Protein AF-A0A962R2D8-F1 (afdb_monomer_lite)

Secondary structure (DSSP, 8-state):
-HHHHHHHHHHHTT-SSPPPPPHHHHHHHHHHHHHHHHHHHHHHHHHHHHH-GGGSPPP------HHHHHHHHHHHHHHHHHHHHHHHTTSS-HHHHHHHHHHHHHHHHHHTT---HHHHHHHHHHHHHHHHHHHHHHHHHHHHHHHHHHTTHHHHHHHHHHHSTTHHHHHHHH-

Sequence (175 aa):
ILSNAYQRAQLDMNIFNPKTVSVGDLFIGALIPGLLLVGAYIIYLLVYARLKPDAAPAAEVEHANLAELLRGLVPPLLLILVVLGSILFGAATPTEAAGIGATGALLLALAKGQMNRQRMREVVVNTMEVTAMVFMILIGAAVFSLVFRGFGGEELIHEFFHSLPGGVAAATLVV

Foldseek 3Di:
DVQVVQQVVCVVVVNPDGDGCAVLNVVVVVPVVVVVVVVVVVVVCVVVCVVCVVVVPDPPDPPDDVVNVCVVVVLVVVLVCQLNVCSNVVVDGNVVSVVSSVVSVVVVCVVVVNDDPVVVVVVVVVVVVVVVVVVVVVVVVVVCVVVCVVVVVVVVVVVVQVPDPPHPVVSVVVD

Structure (mmCIF, N/CA/C/O backbone):
data_AF-A0A962R2D8-F1
#
_entry.id   AF-A0A962R2D8-F1
#
loop_
_atom_site.group_PDB
_atom_site.id
_atom_site.type_symbol
_atom_site.label_atom_id
_atom_site.label_alt_id
_atom_site.label_comp_id
_atom_site.label_asym_id
_atom_site.label_entity_id
_atom_site.label_seq_id
_atom_site.pdbx_PDB_ins_code
_atom_site.Cartn_x
_atom_site.Cartn_y
_atom_site.Cartn_z
_atom_site.occupancy
_atom_site.B_iso_or_equiv
_atom_site.auth_seq_id
_atom_site.auth_comp_id
_atom_site.auth_asym_id
_atom_site.auth_atom_id
_atom_site.pdbx_PDB_model_num
ATOM 1 N N . ILE A 1 1 ? 11.656 -0.495 -13.350 1.00 61.06 1 ILE A N 1
ATOM 2 C CA . ILE A 1 1 ? 11.474 -1.075 -14.706 1.00 61.06 1 ILE A CA 1
ATOM 3 C C . ILE A 1 1 ? 10.743 -0.083 -15.608 1.00 61.06 1 ILE A C 1
ATOM 5 O O . ILE A 1 1 ? 11.360 0.372 -16.556 1.00 61.06 1 ILE A O 1
ATOM 9 N N . LEU A 1 2 ? 9.527 0.356 -15.251 1.00 67.94 2 LEU A N 1
ATOM 10 C CA . LEU A 1 2 ? 8.767 1.392 -15.978 1.00 67.94 2 LEU A CA 1
ATOM 11 C C . LEU A 1 2 ? 9.557 2.684 -16.252 1.00 67.94 2 LEU A C 1
ATOM 13 O O . LEU A 1 2 ? 9.668 3.083 -17.402 1.00 67.94 2 LEU A O 1
ATOM 17 N N . SER A 1 3 ? 10.171 3.288 -15.226 1.00 72.69 3 SER A N 1
ATOM 18 C CA . SER A 1 3 ? 10.960 4.521 -15.410 1.00 72.69 3 SER A CA 1
ATOM 19 C C . SER A 1 3 ? 12.154 4.309 -16.357 1.00 72.69 3 SER A C 1
ATOM 21 O O . SER A 1 3 ? 12.330 5.076 -17.293 1.00 72.69 3 SER A O 1
ATOM 23 N N . ASN A 1 4 ? 12.892 3.199 -16.221 1.00 73.94 4 ASN A N 1
ATOM 24 C CA . ASN A 1 4 ? 14.011 2.871 -17.118 1.00 73.94 4 ASN A CA 1
ATOM 25 C C . ASN A 1 4 ? 13.565 2.608 -18.567 1.00 73.94 4 ASN A C 1
ATOM 27 O O . ASN A 1 4 ? 14.242 3.039 -19.495 1.00 73.94 4 ASN A O 1
ATOM 31 N N . ALA A 1 5 ? 12.448 1.902 -18.772 1.00 76.44 5 ALA A N 1
ATOM 32 C CA . ALA A 1 5 ? 11.902 1.647 -20.106 1.00 76.44 5 ALA A CA 1
ATOM 33 C C . ALA A 1 5 ? 11.440 2.954 -20.768 1.00 76.44 5 ALA A C 1
ATOM 35 O O . ALA A 1 5 ? 11.773 3.218 -21.920 1.00 76.44 5 ALA A O 1
ATOM 36 N N . TYR A 1 6 ? 10.757 3.813 -20.007 1.00 79.06 6 TYR A N 1
ATOM 37 C CA . TYR A 1 6 ? 10.313 5.127 -20.464 1.00 79.06 6 TYR A CA 1
ATOM 38 C C . TYR A 1 6 ? 11.484 6.069 -20.778 1.00 79.06 6 TYR A C 1
ATOM 40 O O . TYR A 1 6 ? 11.441 6.822 -21.749 1.00 79.06 6 TYR A O 1
ATOM 48 N N . GLN A 1 7 ? 12.560 6.018 -19.991 1.00 82.19 7 GLN A N 1
ATOM 49 C CA . GLN A 1 7 ? 13.787 6.760 -20.280 1.00 82.19 7 GLN A CA 1
ATOM 50 C C . GLN A 1 7 ? 14.490 6.242 -21.539 1.00 82.19 7 GLN A C 1
ATOM 52 O O . GLN A 1 7 ? 14.907 7.053 -22.358 1.00 82.19 7 GLN A O 1
ATOM 57 N N . ARG A 1 8 ? 14.591 4.918 -21.733 1.00 78.38 8 ARG A N 1
ATOM 58 C CA . ARG A 1 8 ? 15.182 4.331 -22.949 1.00 78.38 8 ARG A CA 1
ATOM 59 C C . ARG A 1 8 ? 14.406 4.713 -24.205 1.00 78.38 8 ARG A C 1
ATOM 61 O O . ARG A 1 8 ? 15.014 5.218 -25.136 1.00 78.38 8 ARG A O 1
ATOM 68 N N . ALA A 1 9 ? 13.078 4.608 -24.179 1.00 79.94 9 ALA A N 1
ATOM 69 C CA . ALA A 1 9 ? 12.242 5.030 -25.301 1.00 79.94 9 ALA A CA 1
ATOM 70 C C . ALA A 1 9 ? 12.442 6.518 -25.653 1.00 79.94 9 ALA A C 1
ATOM 72 O O . ALA A 1 9 ? 12.487 6.880 -26.823 1.00 79.94 9 ALA A O 1
ATOM 73 N N . GLN A 1 10 ? 12.598 7.392 -24.651 1.00 83.81 10 GLN A N 1
ATOM 74 C CA . GLN A 1 10 ? 12.908 8.809 -24.883 1.00 83.81 10 GLN A CA 1
ATOM 75 C C . GLN A 1 10 ? 14.287 9.013 -25.523 1.00 83.81 10 GLN A C 1
ATOM 77 O O . GLN A 1 10 ? 14.415 9.835 -26.429 1.00 83.81 10 GLN A O 1
ATOM 82 N N . LEU A 1 11 ? 15.298 8.254 -25.097 1.00 84.81 11 LEU A N 1
ATOM 83 C CA . LEU A 1 11 ? 16.634 8.301 -25.695 1.00 84.81 11 LEU A CA 1
ATOM 84 C C . LEU A 1 11 ? 16.619 7.820 -27.153 1.00 84.81 11 LEU A C 1
ATOM 86 O O . LEU A 1 11 ? 17.210 8.478 -28.006 1.00 84.81 11 LEU A O 1
ATOM 90 N N . ASP A 1 12 ? 15.873 6.755 -27.455 1.00 85.12 12 ASP A N 1
ATOM 91 C CA . ASP A 1 12 ? 15.684 6.251 -28.825 1.00 85.12 12 ASP A CA 1
ATOM 92 C C . ASP A 1 12 ? 14.938 7.266 -29.716 1.00 85.12 12 ASP A C 1
ATOM 94 O O . ASP A 1 12 ? 15.146 7.323 -30.927 1.00 85.12 12 ASP A O 1
ATOM 98 N N . MET A 1 13 ? 14.122 8.139 -29.114 1.00 85.06 13 MET A N 1
ATOM 99 C CA . MET A 1 13 ? 13.459 9.273 -29.772 1.00 85.06 13 MET A CA 1
ATOM 100 C C . MET A 1 13 ? 14.336 10.544 -29.867 1.00 85.06 13 MET A C 1
ATOM 102 O O . MET A 1 13 ? 13.812 11.627 -30.125 1.00 85.06 13 MET A O 1
ATOM 106 N N . ASN A 1 14 ? 15.661 10.446 -29.678 1.00 85.62 14 ASN A N 1
ATOM 107 C CA . ASN A 1 14 ? 16.613 11.573 -29.659 1.00 85.62 14 ASN A CA 1
ATOM 108 C C . ASN A 1 14 ? 16.332 12.644 -28.576 1.00 85.62 14 ASN A C 1
ATOM 110 O O . ASN A 1 14 ? 16.780 13.788 -28.687 1.00 85.62 14 ASN A O 1
ATOM 114 N N . ILE A 1 15 ? 15.611 12.302 -27.500 1.00 82.06 15 ILE A N 1
ATOM 115 C CA . ILE A 1 15 ? 15.390 13.197 -26.355 1.00 82.06 15 ILE A CA 1
ATOM 116 C C . ILE A 1 15 ? 16.511 12.969 -25.332 1.00 82.06 15 ILE A C 1
ATOM 118 O O . ILE A 1 15 ? 16.462 12.049 -24.520 1.00 82.06 15 ILE A O 1
ATOM 122 N N . PHE A 1 16 ? 17.516 13.848 -25.337 1.00 78.69 16 PHE A N 1
ATOM 123 C CA . PHE A 1 16 ? 18.698 13.747 -24.464 1.00 78.69 16 PHE A CA 1
ATOM 124 C C . PHE A 1 16 ? 18.459 14.147 -22.997 1.00 78.69 16 PHE A C 1
ATOM 126 O O . PHE A 1 16 ? 19.311 13.886 -22.151 1.00 78.69 16 PHE A O 1
ATOM 133 N N . ASN A 1 17 ? 17.311 14.756 -22.676 1.00 78.25 17 ASN A N 1
ATOM 134 C CA . ASN A 1 17 ? 16.889 15.046 -21.301 1.00 78.25 17 ASN A CA 1
ATOM 135 C C . ASN A 1 17 ? 15.652 14.199 -20.933 1.00 78.25 17 ASN A C 1
ATOM 137 O O . ASN A 1 17 ? 14.524 14.701 -21.003 1.00 78.25 17 ASN A O 1
ATOM 141 N N . PRO A 1 18 ? 15.829 12.901 -20.623 1.00 72.94 18 PRO A N 1
ATOM 142 C CA . PRO A 1 18 ? 14.719 11.978 -20.433 1.00 72.94 18 PRO A CA 1
ATOM 143 C C . PRO A 1 18 ? 13.990 12.245 -19.110 1.00 72.94 18 PRO A C 1
ATOM 145 O O . PRO A 1 18 ? 14.595 12.292 -18.038 1.00 72.94 18 PRO A O 1
ATOM 148 N N . LYS A 1 19 ? 12.661 12.363 -19.170 1.00 73.75 19 LYS A N 1
ATOM 149 C CA . LYS A 1 19 ? 11.815 12.496 -17.978 1.00 73.75 19 LYS A CA 1
ATOM 150 C C . LYS A 1 19 ? 11.690 11.146 -17.277 1.00 73.75 19 LYS A C 1
ATOM 152 O O . LYS A 1 19 ? 11.401 10.139 -17.923 1.00 73.75 19 LYS A O 1
ATOM 157 N N . THR A 1 20 ? 11.882 11.120 -15.964 1.00 75.31 20 THR A N 1
ATOM 158 C CA . THR A 1 20 ? 11.590 9.952 -15.127 1.00 75.31 20 THR A CA 1
ATOM 159 C C . THR A 1 20 ? 10.121 9.935 -14.736 1.00 75.31 20 THR A C 1
ATOM 161 O O . THR A 1 20 ? 9.500 10.981 -14.570 1.00 75.31 20 THR A O 1
ATOM 164 N N . VAL A 1 21 ? 9.573 8.736 -14.551 1.00 77.56 21 VAL A N 1
ATOM 165 C CA . VAL A 1 21 ? 8.317 8.566 -13.811 1.00 77.56 21 VAL A CA 1
ATOM 166 C C . VAL A 1 21 ? 8.692 8.361 -12.349 1.00 77.56 21 VAL A C 1
ATOM 168 O O . VAL A 1 21 ? 9.450 7.434 -12.036 1.00 77.56 21 VAL A O 1
ATOM 171 N N . SER A 1 22 ? 8.216 9.236 -11.463 1.00 80.81 22 SER A N 1
ATOM 172 C CA . SER A 1 22 ? 8.448 9.107 -10.027 1.00 80.81 22 SER A CA 1
ATOM 173 C C . SER A 1 22 ? 7.463 8.118 -9.396 1.00 80.81 22 SER A C 1
ATOM 175 O O . SER A 1 22 ? 6.409 7.796 -9.945 1.00 80.81 22 SER A O 1
ATOM 177 N N . VAL A 1 23 ? 7.791 7.631 -8.198 1.00 75.88 23 VAL A N 1
ATOM 178 C CA . VAL A 1 23 ? 6.857 6.809 -7.415 1.00 75.88 23 VAL A CA 1
ATOM 179 C C . VAL A 1 23 ? 5.610 7.618 -7.034 1.00 75.88 23 VAL A C 1
ATOM 181 O O . VAL A 1 23 ? 4.518 7.061 -7.022 1.00 75.88 23 VAL A O 1
ATOM 184 N N . GLY A 1 24 ? 5.743 8.927 -6.795 1.00 76.62 24 GLY A N 1
ATOM 185 C CA . GLY A 1 24 ? 4.599 9.812 -6.557 1.00 76.62 24 GLY A CA 1
ATOM 186 C C . GLY A 1 24 ? 3.637 9.854 -7.748 1.00 76.62 24 GLY A C 1
ATOM 187 O O . GLY A 1 24 ? 2.432 9.714 -7.557 1.00 76.62 24 GLY A O 1
ATOM 188 N N . ASP A 1 25 ? 4.162 9.922 -8.975 1.00 80.62 25 ASP A N 1
ATOM 189 C CA . ASP A 1 25 ? 3.346 9.900 -10.200 1.00 80.62 25 ASP A CA 1
ATOM 190 C C . ASP A 1 25 ? 2.586 8.576 -10.357 1.00 80.62 25 ASP A C 1
ATOM 192 O O . ASP A 1 25 ? 1.424 8.566 -10.760 1.00 80.62 25 ASP A O 1
ATOM 196 N N . LEU A 1 26 ? 3.214 7.454 -9.983 1.00 83.12 26 LEU A N 1
ATOM 197 C CA . LEU A 1 26 ? 2.562 6.139 -9.952 1.00 83.12 26 LEU A CA 1
ATOM 198 C C . LEU A 1 26 ? 1.411 6.099 -8.932 1.00 83.12 26 LEU A C 1
ATOM 200 O O . LEU A 1 26 ? 0.355 5.542 -9.229 1.00 83.12 26 LEU A O 1
ATOM 204 N N . PHE A 1 27 ? 1.582 6.716 -7.758 1.00 80.44 27 PHE A N 1
ATOM 205 C CA . PHE A 1 27 ? 0.518 6.841 -6.754 1.00 80.44 27 PHE A CA 1
ATOM 206 C C . PHE A 1 27 ? -0.634 7.735 -7.236 1.00 80.44 27 PHE A C 1
ATOM 208 O O . PHE A 1 27 ? -1.796 7.360 -7.079 1.00 80.44 27 PHE A O 1
ATOM 215 N N . ILE A 1 28 ? -0.335 8.882 -7.859 1.00 84.00 28 ILE A N 1
ATOM 216 C CA . ILE A 1 28 ? -1.348 9.776 -8.451 1.00 84.00 28 ILE A CA 1
ATOM 217 C C . ILE A 1 28 ? -2.130 9.038 -9.542 1.00 84.00 28 ILE A C 1
ATOM 219 O O . ILE A 1 28 ? -3.362 9.071 -9.554 1.00 84.00 28 ILE A O 1
ATOM 223 N N . GLY A 1 29 ? -1.427 8.321 -10.424 1.00 86.25 29 GLY A N 1
ATOM 224 C CA . GLY A 1 29 ? -2.036 7.528 -11.492 1.00 86.25 29 GLY A CA 1
ATOM 225 C C . GLY A 1 29 ? -2.958 6.418 -10.978 1.00 86.25 29 GLY A C 1
ATOM 226 O O . GLY A 1 29 ? -3.944 6.087 -11.632 1.00 86.25 29 GLY A O 1
ATOM 227 N N . ALA A 1 30 ? -2.691 5.884 -9.783 1.00 87.62 30 ALA A N 1
ATOM 228 C CA . ALA A 1 30 ? -3.520 4.861 -9.149 1.00 87.62 30 ALA A CA 1
ATOM 229 C C . ALA A 1 30 ? -4.778 5.416 -8.446 1.00 87.62 30 ALA A C 1
ATOM 231 O O . ALA A 1 30 ? -5.681 4.644 -8.118 1.00 87.62 30 ALA A O 1
ATOM 232 N N . LEU A 1 31 ? -4.881 6.733 -8.225 1.00 86.88 31 LEU A N 1
ATOM 233 C CA . LEU A 1 31 ? -5.978 7.330 -7.454 1.00 86.88 31 LEU A CA 1
ATOM 234 C C . LEU A 1 31 ? -7.338 7.169 -8.147 1.00 86.88 31 LEU A C 1
ATOM 236 O O . LEU A 1 31 ? -8.297 6.713 -7.528 1.00 86.88 31 LEU A O 1
ATOM 240 N N . ILE A 1 32 ? -7.418 7.521 -9.435 1.00 90.75 32 ILE A N 1
ATOM 241 C CA . ILE A 1 32 ? -8.653 7.416 -10.227 1.00 90.75 32 ILE A CA 1
ATOM 242 C C . ILE A 1 32 ? -9.164 5.967 -10.288 1.00 90.75 32 ILE A C 1
ATOM 244 O O . ILE A 1 32 ? -10.317 5.748 -9.905 1.00 90.75 32 ILE A O 1
ATOM 248 N N . PRO A 1 33 ? -8.365 4.961 -10.709 1.00 94.12 33 PRO A N 1
ATOM 249 C CA . PRO A 1 33 ? -8.836 3.579 -10.729 1.00 94.12 33 PRO A CA 1
ATOM 250 C C . PRO A 1 33 ? -9.163 3.057 -9.324 1.00 94.12 33 PRO A C 1
ATOM 252 O O . PRO A 1 33 ? -10.124 2.307 -9.177 1.00 94.12 33 PRO A O 1
ATOM 255 N N . GLY A 1 34 ? -8.444 3.492 -8.282 1.00 92.06 34 GLY A N 1
ATOM 256 C CA . GLY A 1 34 ? -8.760 3.146 -6.894 1.00 92.06 34 GLY A CA 1
ATOM 257 C C . GLY A 1 34 ? -10.133 3.658 -6.447 1.00 92.06 34 GLY A C 1
ATOM 258 O O . GLY A 1 34 ? -10.936 2.891 -5.918 1.00 92.06 34 GLY A O 1
ATOM 259 N N . LEU A 1 35 ? -10.441 4.932 -6.707 1.00 91.62 35 LEU A N 1
ATOM 260 C CA . LEU A 1 35 ? -11.751 5.519 -6.396 1.00 91.62 35 LEU A CA 1
ATOM 261 C C . LEU A 1 35 ? -12.878 4.870 -7.205 1.00 91.62 35 LEU A C 1
ATOM 263 O O . LEU A 1 35 ? -13.949 4.600 -6.659 1.00 91.62 35 LEU A O 1
ATOM 267 N N . LEU A 1 36 ? -12.626 4.575 -8.483 1.00 95.94 36 LEU A N 1
ATOM 268 C CA . LEU A 1 36 ? -13.570 3.860 -9.339 1.00 95.94 36 LEU A CA 1
ATOM 269 C C . LEU A 1 36 ? -13.873 2.468 -8.767 1.00 95.94 36 LEU A C 1
ATOM 271 O O . LEU A 1 36 ? -15.041 2.106 -8.645 1.00 95.94 36 LEU A O 1
ATOM 275 N N . LEU A 1 37 ? -12.846 1.723 -8.345 1.00 95.75 37 LEU A N 1
ATOM 276 C CA . LEU A 1 37 ? -12.988 0.398 -7.738 1.00 95.75 37 LEU A CA 1
ATOM 277 C C . LEU A 1 37 ? -13.793 0.446 -6.430 1.00 95.75 37 LEU A C 1
ATOM 279 O O . LEU A 1 37 ? -14.675 -0.384 -6.222 1.00 95.75 37 LEU A O 1
ATOM 283 N N . VAL A 1 38 ? -13.533 1.431 -5.563 1.00 94.75 38 VAL A N 1
ATOM 284 C CA . VAL A 1 38 ? -14.303 1.632 -4.322 1.00 94.75 38 VAL A CA 1
ATOM 285 C C . VAL A 1 38 ? -15.773 1.909 -4.638 1.00 94.75 38 VAL A C 1
ATOM 287 O O . VAL A 1 38 ? -16.653 1.276 -4.055 1.00 94.75 38 VAL A O 1
ATOM 290 N N . GLY A 1 39 ? -16.053 2.803 -5.591 1.00 96.44 39 GLY A N 1
ATOM 291 C CA . GLY A 1 39 ? -17.418 3.087 -6.037 1.00 96.44 39 GL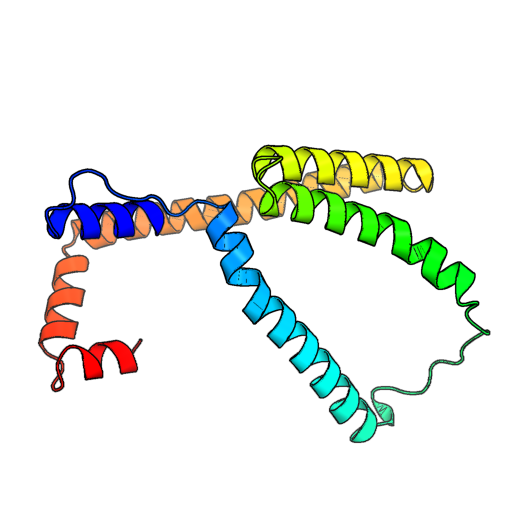Y A CA 1
ATOM 292 C C . GLY A 1 39 ? -18.112 1.849 -6.608 1.00 96.44 39 GLY A C 1
ATOM 293 O O . GLY A 1 39 ? -19.249 1.553 -6.240 1.00 96.44 39 GLY A O 1
ATOM 294 N N . ALA A 1 40 ? -17.408 1.081 -7.440 1.00 96.62 40 ALA A N 1
ATOM 295 C CA . ALA A 1 40 ? -17.905 -0.170 -7.998 1.00 96.62 40 ALA A CA 1
ATOM 296 C C . ALA A 1 40 ? -18.224 -1.199 -6.902 1.00 96.62 40 ALA A C 1
ATOM 298 O O . ALA A 1 40 ? -19.285 -1.817 -6.954 1.00 96.62 40 ALA A O 1
ATOM 299 N N . TYR A 1 41 ? -17.375 -1.337 -5.877 1.00 95.75 41 TYR A N 1
ATOM 300 C CA . TYR A 1 41 ? -17.647 -2.216 -4.738 1.00 95.75 41 TYR A CA 1
ATOM 301 C C . TYR A 1 41 ? -18.851 -1.764 -3.917 1.00 95.75 41 TYR A C 1
ATOM 303 O O . TYR A 1 41 ? -19.663 -2.604 -3.541 1.00 95.75 41 TYR A O 1
ATOM 311 N N . ILE A 1 42 ? -19.011 -0.462 -3.664 1.00 95.31 42 ILE A N 1
ATOM 312 C CA . ILE A 1 42 ? -20.190 0.061 -2.956 1.00 95.31 42 ILE A CA 1
ATOM 313 C C . ILE A 1 42 ? -21.461 -0.268 -3.742 1.00 95.31 42 ILE A C 1
ATOM 315 O O . ILE A 1 42 ? -22.413 -0.800 -3.175 1.00 95.31 42 ILE A O 1
ATOM 319 N N . ILE A 1 43 ? -21.472 -0.005 -5.052 1.00 96.31 43 ILE A N 1
ATOM 320 C CA . ILE A 1 43 ? -22.612 -0.324 -5.921 1.00 96.31 43 ILE A CA 1
ATOM 321 C C . ILE A 1 43 ? -22.880 -1.829 -5.912 1.00 96.31 43 ILE A C 1
ATOM 323 O O . ILE A 1 43 ? -24.019 -2.242 -5.703 1.00 96.31 43 ILE A O 1
ATOM 327 N N . TYR A 1 44 ? -21.840 -2.645 -6.086 1.00 94.50 44 TYR A N 1
ATOM 328 C CA . TYR A 1 44 ? -21.943 -4.099 -6.056 1.00 94.50 44 TYR A CA 1
ATOM 329 C C . TYR A 1 44 ? -22.548 -4.593 -4.741 1.00 94.50 44 TYR A C 1
ATOM 331 O O . TYR A 1 44 ? -23.502 -5.364 -4.769 1.00 94.50 44 TYR A O 1
ATOM 339 N N . LEU A 1 45 ? -22.056 -4.114 -3.595 1.00 92.25 45 LEU A N 1
ATOM 340 C CA . LEU A 1 45 ? -22.564 -4.498 -2.279 1.00 92.25 45 LEU A CA 1
ATOM 341 C C . LEU A 1 45 ? -24.018 -4.062 -2.078 1.00 92.25 45 LEU A C 1
ATOM 343 O O . LEU A 1 45 ? -24.814 -4.849 -1.576 1.00 92.25 45 LEU A O 1
ATOM 347 N N . LEU A 1 46 ? -24.397 -2.855 -2.510 1.00 92.19 46 LEU A N 1
ATOM 348 C CA . LEU A 1 46 ? -25.781 -2.376 -2.422 1.00 92.19 46 LEU A CA 1
ATOM 349 C C . LEU A 1 46 ? -26.735 -3.188 -3.304 1.00 92.19 46 LEU A C 1
ATOM 351 O O . LEU A 1 46 ? -27.852 -3.493 -2.888 1.00 92.19 46 LEU A O 1
ATOM 355 N N . VAL A 1 47 ? -26.311 -3.535 -4.521 1.00 93.94 47 VAL A N 1
ATOM 356 C CA . VAL A 1 47 ? -27.088 -4.385 -5.431 1.00 93.94 47 VAL A CA 1
ATOM 357 C C . VAL A 1 47 ? -27.195 -5.797 -4.862 1.00 93.94 47 VAL A C 1
ATOM 359 O O . VAL A 1 47 ? -28.297 -6.331 -4.761 1.00 93.94 47 VAL A O 1
ATOM 362 N N . TYR A 1 48 ? -26.081 -6.382 -4.424 1.00 91.62 48 TYR A N 1
ATOM 363 C CA . TYR A 1 48 ? -26.036 -7.730 -3.867 1.00 91.62 48 TYR A CA 1
ATOM 364 C C . TYR A 1 48 ? -26.887 -7.859 -2.598 1.00 91.62 48 TYR A C 1
ATOM 366 O O . TYR A 1 48 ? -27.693 -8.782 -2.505 1.00 91.62 48 TYR A O 1
ATOM 374 N N . ALA A 1 49 ? -26.789 -6.903 -1.669 1.00 90.31 49 ALA A N 1
ATOM 375 C CA . ALA A 1 49 ? -27.598 -6.878 -0.451 1.00 90.31 49 ALA A CA 1
ATOM 376 C C . ALA A 1 49 ? -29.103 -6.741 -0.744 1.00 90.31 49 ALA A C 1
ATOM 378 O O . ALA A 1 49 ? -29.917 -7.341 -0.049 1.00 90.31 49 ALA A O 1
ATOM 379 N N . ARG A 1 50 ? -29.493 -6.000 -1.797 1.00 88.75 50 ARG A N 1
ATOM 380 C CA . ARG A 1 50 ? -30.902 -5.922 -2.225 1.00 88.75 50 ARG A CA 1
ATOM 381 C C . ARG A 1 50 ? -31.398 -7.183 -2.930 1.00 88.75 50 ARG A C 1
ATOM 383 O O . ARG A 1 50 ? -32.564 -7.526 -2.774 1.00 88.75 50 ARG A O 1
ATOM 390 N N . LEU A 1 51 ? -30.550 -7.852 -3.711 1.00 91.25 51 LEU A N 1
ATOM 391 C CA . LEU A 1 51 ? -30.912 -9.077 -4.433 1.00 91.25 51 LEU A CA 1
ATOM 392 C C . LEU A 1 51 ? -30.929 -10.315 -3.527 1.00 91.25 51 LEU A C 1
ATOM 394 O O . LEU A 1 51 ? -31.704 -11.236 -3.772 1.00 91.25 51 LEU A O 1
ATOM 398 N N . LYS A 1 52 ? -30.084 -10.348 -2.492 1.00 88.19 52 LYS A N 1
ATOM 399 C CA . LYS A 1 52 ? -30.025 -11.420 -1.491 1.00 88.19 52 LYS A CA 1
ATOM 400 C C . LYS A 1 52 ? -30.022 -10.844 -0.069 1.00 88.19 52 LYS A C 1
ATOM 402 O O . LYS A 1 52 ? -28.963 -10.804 0.563 1.00 88.19 52 LYS A O 1
ATOM 407 N N . PRO A 1 53 ? -31.199 -10.462 0.457 1.00 78.38 53 PRO A N 1
ATOM 408 C CA . PRO A 1 53 ? -31.337 -9.955 1.823 1.00 78.38 53 PRO A CA 1
ATOM 409 C C . PRO A 1 53 ? -30.835 -10.950 2.879 1.00 78.38 53 PRO A C 1
ATOM 411 O O . PRO A 1 53 ? -30.251 -10.543 3.876 1.00 78.38 53 PRO A O 1
ATOM 414 N N . ASP A 1 54 ? -30.973 -12.256 2.623 1.00 79.50 54 ASP A N 1
ATOM 415 C CA . ASP A 1 54 ? -30.526 -13.316 3.539 1.00 79.50 54 ASP A CA 1
ATOM 416 C C . ASP A 1 54 ? -28.996 -13.398 3.682 1.00 79.50 54 ASP A C 1
ATOM 418 O O . ASP A 1 54 ? -28.491 -13.898 4.683 1.00 79.50 54 ASP A O 1
ATOM 422 N N . ALA A 1 55 ? -28.238 -12.913 2.689 1.00 78.38 55 ALA A N 1
ATOM 423 C CA . ALA A 1 55 ? -26.774 -12.879 2.736 1.00 78.38 55 ALA A CA 1
ATOM 424 C C . ALA A 1 55 ? -26.232 -11.633 3.461 1.00 78.38 55 ALA A C 1
ATOM 426 O O . ALA A 1 55 ? -25.053 -11.592 3.813 1.00 78.38 55 ALA A O 1
ATOM 427 N N . ALA A 1 56 ? -27.080 -10.625 3.671 1.00 72.88 56 ALA A N 1
ATOM 428 C CA . ALA A 1 56 ? -26.768 -9.399 4.393 1.00 72.88 56 ALA A CA 1
ATOM 429 C C . ALA A 1 56 ? -27.933 -9.050 5.341 1.00 72.88 56 ALA A C 1
ATOM 431 O O . ALA A 1 56 ? -28.594 -8.025 5.144 1.00 72.88 56 ALA A O 1
ATOM 432 N N . PRO A 1 57 ? -28.219 -9.909 6.343 1.00 73.69 57 PRO A N 1
ATOM 433 C CA . PRO A 1 57 ? -29.287 -9.652 7.296 1.00 73.69 57 PRO A CA 1
ATOM 434 C C . PRO A 1 57 ? -29.001 -8.349 8.043 1.00 73.69 57 PRO A C 1
ATOM 436 O O . PRO A 1 57 ? -27.846 -8.016 8.324 1.00 73.69 57 PRO A O 1
ATOM 439 N N . ALA A 1 58 ? -30.057 -7.596 8.348 1.00 70.06 58 ALA A N 1
ATOM 440 C CA . ALA A 1 58 ? -29.924 -6.366 9.112 1.00 70.06 58 ALA A CA 1
ATOM 441 C C . ALA A 1 58 ? -29.253 -6.689 10.453 1.00 70.06 58 ALA A C 1
ATOM 443 O O . ALA A 1 58 ? -29.769 -7.493 11.228 1.00 70.06 58 ALA A O 1
ATOM 444 N N . ALA A 1 59 ? -28.091 -6.088 10.707 1.00 69.44 59 ALA A N 1
ATOM 445 C CA . ALA A 1 59 ? -27.455 -6.195 12.009 1.00 69.44 59 ALA A CA 1
ATOM 446 C C . ALA A 1 59 ? -28.416 -5.632 13.066 1.00 69.44 59 ALA A C 1
ATOM 448 O O . ALA A 1 59 ? -29.004 -4.569 12.856 1.00 69.44 59 ALA A O 1
ATOM 449 N N . GLU A 1 60 ? -28.577 -6.325 14.192 1.00 61.00 60 GLU A N 1
ATOM 450 C CA . GLU A 1 60 ? -29.252 -5.765 15.361 1.00 61.00 60 GLU A CA 1
ATOM 451 C C . GLU A 1 60 ? -28.370 -4.637 15.906 1.00 61.00 60 GLU A C 1
ATOM 453 O O . GLU A 1 60 ? -27.394 -4.862 16.620 1.00 61.00 60 GLU A O 1
ATOM 458 N N . VAL A 1 61 ? -28.634 -3.411 15.456 1.00 62.28 61 VAL A N 1
ATOM 459 C CA . VAL A 1 61 ? -27.818 -2.251 15.810 1.00 62.28 61 VAL A CA 1
ATOM 460 C C . VAL A 1 61 ? -28.263 -1.756 17.184 1.00 62.28 61 VAL A C 1
ATOM 462 O O . VAL A 1 61 ? -29.280 -1.075 17.316 1.00 62.28 61 VAL A O 1
ATOM 465 N N . GLU A 1 62 ? -27.484 -2.058 18.220 1.00 61.38 62 GLU A N 1
ATOM 466 C CA . GLU A 1 62 ? -27.425 -1.200 19.403 1.00 61.38 62 GLU A CA 1
ATOM 467 C C . GLU A 1 62 ? -27.003 0.186 18.892 1.00 61.38 62 GLU A C 1
ATOM 469 O O . GLU A 1 62 ? -25.977 0.285 18.223 1.00 61.38 62 GLU A O 1
ATOM 474 N N . HIS A 1 63 ? -27.850 1.211 19.050 1.00 60.09 63 HIS A N 1
ATOM 475 C CA . HIS A 1 63 ? -27.757 2.498 18.345 1.00 60.09 63 HIS A CA 1
ATOM 476 C C . HIS A 1 63 ? -26.320 3.041 18.331 1.00 60.09 63 HIS A C 1
ATOM 478 O O . HIS A 1 63 ? -25.875 3.673 19.288 1.00 60.09 63 HIS A O 1
ATOM 484 N N . ALA A 1 64 ? -25.595 2.804 17.235 1.00 62.59 64 ALA A N 1
ATOM 485 C CA . ALA A 1 64 ? -24.218 3.243 17.117 1.00 62.59 64 ALA A CA 1
ATOM 486 C C . ALA A 1 64 ? -24.228 4.767 17.035 1.00 62.59 64 ALA A C 1
ATOM 488 O O . ALA A 1 64 ? -24.677 5.358 16.049 1.00 62.59 64 ALA A O 1
ATOM 489 N N . ASN A 1 65 ? -23.773 5.414 18.103 1.00 82.44 65 ASN A N 1
ATOM 490 C CA . ASN A 1 65 ? -23.759 6.858 18.173 1.00 82.44 65 ASN A CA 1
ATOM 491 C C . ASN A 1 65 ? -22.776 7.376 17.113 1.00 82.44 65 ASN A C 1
ATOM 493 O O . ASN A 1 65 ? -21.608 6.981 17.088 1.00 82.44 65 ASN A O 1
ATOM 497 N N . LEU A 1 66 ? -23.230 8.259 16.220 1.00 81.81 66 LEU A N 1
ATOM 498 C CA . LEU A 1 66 ? -22.414 8.764 15.107 1.00 81.81 66 LEU A CA 1
ATOM 499 C C . LEU A 1 66 ? -21.094 9.380 15.611 1.00 81.81 66 LEU A C 1
ATOM 501 O O . LEU A 1 66 ? -20.057 9.272 14.960 1.00 81.81 66 LEU A O 1
ATOM 505 N N . ALA A 1 67 ? -21.113 9.950 16.819 1.00 84.69 67 ALA A N 1
ATOM 506 C CA . ALA A 1 67 ? -19.933 10.464 17.504 1.00 84.69 67 ALA A CA 1
ATOM 507 C C . ALA A 1 67 ? -18.902 9.377 17.879 1.00 84.69 67 ALA A C 1
ATOM 509 O O . ALA A 1 67 ? -17.700 9.637 17.817 1.00 84.69 67 ALA A O 1
ATOM 510 N N . GLU A 1 68 ? -19.334 8.171 18.251 1.00 82.44 68 GLU A N 1
ATOM 511 C CA . GLU A 1 68 ? -18.444 7.048 18.584 1.00 82.44 68 GLU A CA 1
ATOM 512 C C . GLU A 1 68 ? -17.824 6.437 17.328 1.00 82.44 68 GLU A C 1
ATOM 514 O O . GLU A 1 68 ? -16.610 6.221 17.284 1.00 82.44 68 GLU A O 1
ATOM 519 N N . LEU A 1 69 ? -18.629 6.263 16.274 1.00 84.25 69 LEU A N 1
ATOM 520 C CA . LEU A 1 69 ? -18.150 5.852 14.952 1.00 84.25 69 LEU A CA 1
ATOM 521 C C . LEU A 1 69 ? -17.094 6.826 14.417 1.00 84.25 69 LEU A C 1
ATOM 523 O O . LEU A 1 69 ? -16.000 6.410 14.026 1.00 84.25 69 LEU A O 1
ATOM 527 N N . LEU A 1 70 ? -17.386 8.131 14.457 1.00 86.88 70 LEU A N 1
ATOM 528 C CA . LEU A 1 70 ? -16.441 9.159 14.025 1.00 86.88 70 LEU A CA 1
ATOM 529 C C . LEU A 1 70 ? -15.178 9.160 14.892 1.00 86.88 70 LEU A C 1
ATOM 531 O O . LEU A 1 70 ? -14.079 9.178 14.346 1.00 86.88 70 LEU A O 1
ATOM 535 N N . ARG A 1 71 ? -15.281 9.064 16.224 1.00 86.75 71 ARG A N 1
ATOM 536 C CA . ARG A 1 71 ? -14.094 8.979 17.100 1.00 86.75 71 ARG A CA 1
ATOM 537 C C . ARG A 1 71 ? -13.212 7.765 16.799 1.00 86.75 71 ARG A C 1
ATOM 539 O O . ARG A 1 71 ? -11.993 7.865 16.931 1.00 86.75 71 ARG A O 1
ATOM 546 N N . GLY A 1 72 ? -13.794 6.638 16.391 1.00 86.25 72 GLY A N 1
ATOM 547 C CA . GLY A 1 72 ? -13.043 5.442 16.006 1.00 86.25 72 GLY A CA 1
ATOM 548 C C . GLY A 1 72 ? -12.318 5.576 14.664 1.00 86.25 72 GLY A C 1
ATOM 549 O O . GLY A 1 72 ? -11.190 5.091 14.531 1.00 86.25 72 GLY A O 1
ATOM 550 N N . LEU A 1 73 ? -12.951 6.246 13.696 1.00 89.56 73 LEU A N 1
ATOM 551 C CA . LEU A 1 73 ? -12.511 6.313 12.301 1.00 89.56 73 LEU A CA 1
ATOM 552 C C . LEU A 1 73 ? -11.627 7.530 11.985 1.00 89.56 73 LEU A C 1
ATOM 554 O O . LEU A 1 73 ? -10.755 7.450 11.119 1.00 89.56 73 LEU A O 1
ATOM 558 N N . VAL A 1 74 ? -11.816 8.642 12.700 1.00 92.56 74 VAL A N 1
ATOM 559 C CA . VAL A 1 74 ? -11.063 9.886 12.484 1.00 92.56 74 VAL A CA 1
ATOM 560 C C . VAL A 1 74 ? -9.547 9.681 12.602 1.00 92.56 74 VAL A C 1
ATOM 562 O O . VAL A 1 74 ? -8.854 10.132 11.693 1.00 92.56 74 VAL A O 1
ATOM 565 N N . PRO A 1 75 ? -8.989 8.995 13.625 1.00 92.38 75 PRO A N 1
ATOM 566 C CA . PRO A 1 75 ? -7.535 8.883 13.747 1.00 92.38 75 PRO A CA 1
ATOM 567 C C . PRO A 1 75 ? -6.874 8.108 12.588 1.00 92.38 75 PRO A C 1
ATOM 569 O O . PRO A 1 75 ? -5.912 8.629 12.021 1.00 92.38 75 PRO A O 1
ATOM 572 N N . PRO A 1 76 ? -7.374 6.923 12.167 1.00 92.62 76 PRO A N 1
ATOM 573 C CA . PRO A 1 76 ? -6.862 6.247 10.973 1.00 92.62 76 PRO A CA 1
ATOM 574 C C . PRO A 1 76 ? -7.013 7.068 9.687 1.00 92.62 76 PRO A C 1
ATOM 576 O O . PRO A 1 76 ? -6.084 7.106 8.884 1.00 92.62 76 PRO A O 1
ATOM 579 N N . LEU A 1 77 ? -8.147 7.753 9.492 1.00 93.31 77 LEU A N 1
ATOM 580 C CA . LEU A 1 77 ? -8.351 8.595 8.309 1.00 93.31 77 LEU A CA 1
ATOM 581 C C . LEU A 1 77 ? -7.384 9.777 8.273 1.00 93.31 77 LEU A C 1
ATOM 583 O O . LEU A 1 77 ? -6.801 10.046 7.227 1.00 93.31 77 LEU A O 1
ATOM 587 N N . LEU A 1 78 ? -7.174 10.453 9.404 1.00 94.81 78 LEU A N 1
ATOM 588 C CA . LEU A 1 78 ? -6.188 11.527 9.509 1.00 94.81 78 LEU A CA 1
ATOM 589 C C . LEU A 1 78 ? -4.792 11.026 9.153 1.00 94.81 78 LEU A C 1
ATOM 591 O O . LEU A 1 78 ? -4.087 11.686 8.397 1.00 94.81 78 LEU A O 1
ATOM 595 N N . LEU A 1 79 ? -4.411 9.844 9.646 1.00 94.69 79 LEU A N 1
ATOM 596 C CA . LEU A 1 79 ? -3.118 9.250 9.325 1.00 94.69 79 LEU A CA 1
ATOM 597 C C . LEU A 1 79 ? -2.979 8.983 7.818 1.00 94.69 79 LEU A C 1
ATOM 599 O O . LEU A 1 79 ? -1.961 9.335 7.229 1.00 94.69 79 LEU A O 1
ATOM 603 N N . ILE A 1 80 ? -4.013 8.422 7.182 1.00 92.25 80 ILE A N 1
ATOM 604 C CA . ILE A 1 80 ? -4.039 8.183 5.731 1.00 92.25 80 ILE A CA 1
ATOM 605 C C . ILE A 1 80 ? -3.919 9.499 4.957 1.00 92.25 80 ILE A C 1
ATOM 607 O O . ILE A 1 80 ? -3.119 9.584 4.027 1.00 92.25 80 ILE A O 1
ATOM 611 N N . LEU A 1 81 ? -4.674 10.531 5.344 1.00 92.75 81 LEU A N 1
ATOM 612 C CA . LEU A 1 81 ? -4.636 11.842 4.695 1.00 92.75 81 LEU A CA 1
ATOM 613 C C . LEU A 1 81 ? -3.274 12.522 4.847 1.00 92.75 81 LEU A C 1
ATOM 615 O O . LEU A 1 81 ? -2.801 13.134 3.896 1.00 92.75 81 LEU A O 1
ATOM 619 N N . VAL A 1 82 ? -2.622 12.392 6.003 1.00 93.62 82 VAL A N 1
ATOM 620 C CA . VAL A 1 82 ? -1.271 12.924 6.225 1.00 93.62 82 VAL A CA 1
ATOM 621 C C . VAL A 1 82 ? -0.254 12.202 5.342 1.00 93.62 82 VAL A C 1
ATOM 623 O O . VAL A 1 82 ? 0.534 12.855 4.662 1.00 93.62 82 VAL A O 1
ATOM 626 N N . VAL A 1 83 ? -0.288 10.867 5.300 1.00 92.69 83 VAL A N 1
ATOM 627 C CA . VAL A 1 83 ? 0.648 10.069 4.494 1.00 92.69 83 VAL A CA 1
ATOM 628 C C . VAL A 1 83 ? 0.433 10.323 3.003 1.00 92.69 83 VAL A C 1
ATOM 630 O O . VAL A 1 83 ? 1.360 10.764 2.326 1.00 92.69 83 VAL A O 1
ATOM 633 N N . LEU A 1 84 ? -0.785 1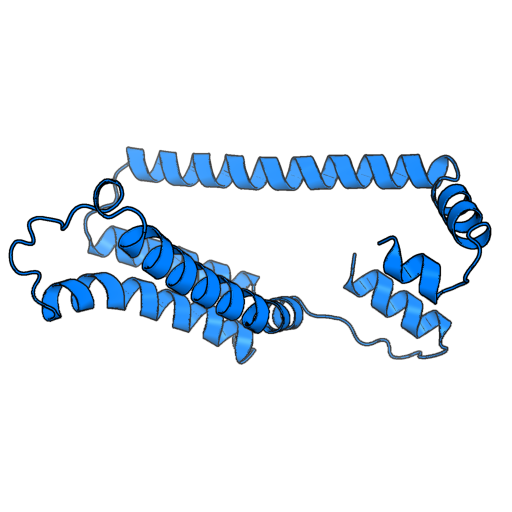0.120 2.489 1.00 89.06 84 LEU A N 1
ATOM 634 C CA . LEU A 1 84 ? -1.086 10.336 1.071 1.00 89.06 84 LEU A CA 1
ATOM 635 C C . LEU A 1 84 ? -0.913 11.804 0.686 1.00 89.06 84 LEU A C 1
ATOM 637 O O . LEU A 1 84 ? -0.301 12.089 -0.336 1.00 89.06 84 LEU A O 1
ATOM 641 N N . GLY A 1 85 ? -1.381 12.737 1.516 1.00 90.06 85 GLY A N 1
ATOM 642 C CA . GLY A 1 85 ? -1.204 14.166 1.284 1.00 90.06 85 GLY A CA 1
ATOM 643 C C . GLY A 1 85 ? 0.271 14.543 1.170 1.00 90.06 85 GLY A C 1
ATOM 644 O O . GLY A 1 85 ? 0.647 15.225 0.222 1.00 90.06 85 GLY A O 1
ATOM 645 N N . SER A 1 86 ? 1.130 14.038 2.061 1.00 90.44 86 SER A N 1
ATOM 646 C CA . SER A 1 86 ? 2.568 14.325 1.995 1.00 90.44 86 SER A CA 1
ATOM 647 C C . SER A 1 86 ? 3.231 13.824 0.706 1.00 90.44 86 SER A C 1
ATOM 649 O O . SER A 1 86 ? 4.099 14.515 0.177 1.00 90.44 86 SER A O 1
ATOM 651 N N . ILE A 1 87 ? 2.779 12.690 0.153 1.00 89.19 87 ILE A N 1
ATOM 652 C CA . ILE A 1 87 ? 3.266 12.161 -1.131 1.00 89.19 87 ILE A CA 1
ATOM 653 C C . ILE A 1 87 ? 2.748 13.014 -2.297 1.00 89.19 87 ILE A C 1
ATOM 655 O O . ILE A 1 87 ? 3.523 13.416 -3.161 1.00 89.19 87 ILE A O 1
ATOM 659 N N . LEU A 1 88 ? 1.443 13.304 -2.325 1.00 87.00 88 LEU A N 1
ATOM 660 C CA . LEU A 1 88 ? 0.782 13.995 -3.440 1.00 87.00 88 LEU A CA 1
ATOM 661 C C . LEU A 1 88 ? 1.217 15.458 -3.571 1.00 87.00 88 LEU A C 1
ATOM 663 O O . LEU A 1 88 ? 1.404 15.948 -4.681 1.00 87.00 88 LEU A O 1
ATOM 667 N N . PHE A 1 89 ? 1.401 16.150 -2.446 1.00 87.75 89 PHE A N 1
ATOM 668 C CA . PHE A 1 89 ? 1.903 17.526 -2.424 1.00 87.75 89 PHE A CA 1
ATOM 669 C C . PHE A 1 89 ? 3.436 17.607 -2.522 1.00 87.75 89 PHE A C 1
ATOM 671 O O . PHE A 1 89 ? 3.986 18.705 -2.480 1.00 87.75 89 PHE A O 1
ATOM 678 N N . GLY A 1 90 ? 4.133 16.470 -2.640 1.00 84.44 90 GLY A N 1
ATOM 679 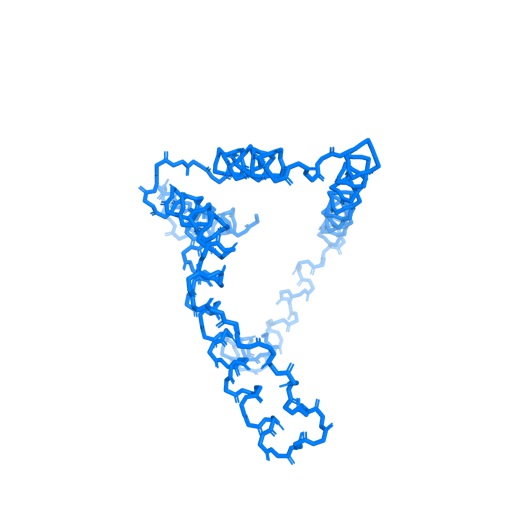C CA . GLY A 1 90 ? 5.594 16.414 -2.751 1.00 84.44 90 GLY A CA 1
ATOM 680 C C . GLY A 1 90 ? 6.338 16.846 -1.484 1.00 84.44 90 GLY A C 1
ATOM 681 O O . GLY A 1 90 ? 7.523 17.158 -1.550 1.00 84.44 90 GLY A O 1
ATOM 682 N N . ALA A 1 91 ? 5.654 16.880 -0.338 1.00 87.50 91 ALA A N 1
ATOM 683 C CA . ALA A 1 91 ? 6.239 17.267 0.942 1.00 87.50 91 ALA A CA 1
ATOM 684 C C . ALA A 1 91 ? 7.129 16.167 1.541 1.00 87.50 91 ALA A C 1
ATOM 686 O O . ALA A 1 91 ? 8.039 16.473 2.306 1.00 87.50 91 ALA A O 1
ATOM 687 N N . ALA A 1 92 ? 6.864 14.901 1.207 1.00 87.31 92 ALA A N 1
ATOM 688 C CA . ALA A 1 92 ? 7.661 13.757 1.630 1.00 87.31 92 ALA A CA 1
ATOM 689 C C . ALA A 1 92 ? 7.830 12.761 0.481 1.00 87.31 92 ALA A C 1
ATOM 691 O O . ALA A 1 92 ? 6.908 12.503 -0.298 1.00 87.31 92 ALA A O 1
ATOM 692 N N . THR A 1 93 ? 9.006 12.145 0.402 1.00 89.06 93 THR A N 1
ATOM 693 C CA . THR A 1 93 ? 9.215 10.984 -0.467 1.00 89.06 93 THR A CA 1
ATOM 694 C C . THR A 1 93 ? 8.404 9.784 0.046 1.00 89.06 93 THR A C 1
ATOM 696 O O . THR A 1 93 ? 8.111 9.701 1.240 1.00 89.06 93 THR A O 1
ATOM 699 N N . PRO A 1 94 ? 8.053 8.797 -0.801 1.00 85.75 94 PRO A N 1
ATOM 700 C CA . PRO A 1 94 ? 7.275 7.631 -0.365 1.00 85.75 94 PRO A CA 1
ATOM 701 C C . PRO A 1 94 ? 7.903 6.870 0.810 1.00 85.75 94 PRO A C 1
ATOM 703 O O . PRO A 1 94 ? 7.189 6.337 1.655 1.00 85.75 94 PRO A O 1
ATOM 706 N N . THR A 1 95 ? 9.235 6.839 0.888 1.00 89.69 95 THR A N 1
ATOM 707 C CA . THR A 1 95 ? 9.979 6.217 1.991 1.00 89.69 95 THR A CA 1
ATOM 708 C C . THR A 1 95 ? 9.844 6.998 3.297 1.00 89.69 95 THR A C 1
ATOM 710 O O . THR A 1 95 ? 9.650 6.396 4.351 1.00 89.69 95 THR A O 1
ATOM 713 N N . GLU A 1 96 ? 9.883 8.330 3.242 1.00 91.06 96 GLU A N 1
ATOM 714 C CA . GLU A 1 96 ? 9.661 9.192 4.411 1.00 91.06 96 GLU A CA 1
ATOM 715 C C . GLU A 1 96 ? 8.198 9.134 4.866 1.00 91.06 96 GLU A C 1
ATOM 717 O O . GLU A 1 96 ? 7.919 8.965 6.053 1.00 91.06 96 GLU A O 1
ATOM 722 N N . ALA A 1 97 ? 7.260 9.175 3.917 1.00 90.94 97 ALA A N 1
ATOM 723 C CA . ALA A 1 97 ? 5.832 9.054 4.179 1.00 90.94 97 ALA A CA 1
ATOM 724 C C . ALA A 1 97 ? 5.478 7.698 4.819 1.00 90.9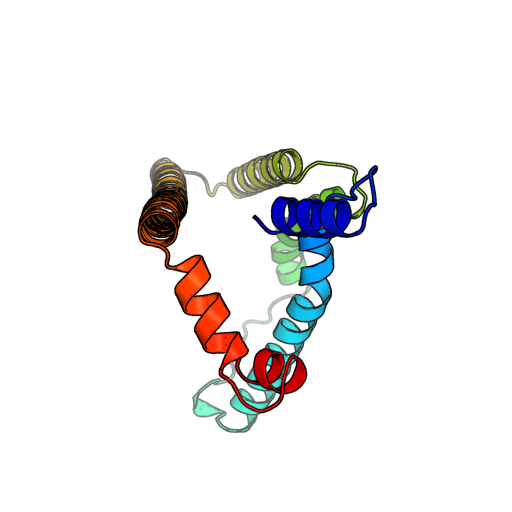4 97 ALA A C 1
ATOM 726 O O . ALA A 1 97 ? 4.682 7.649 5.758 1.00 90.94 97 ALA A O 1
ATOM 727 N N . ALA A 1 98 ? 6.113 6.603 4.3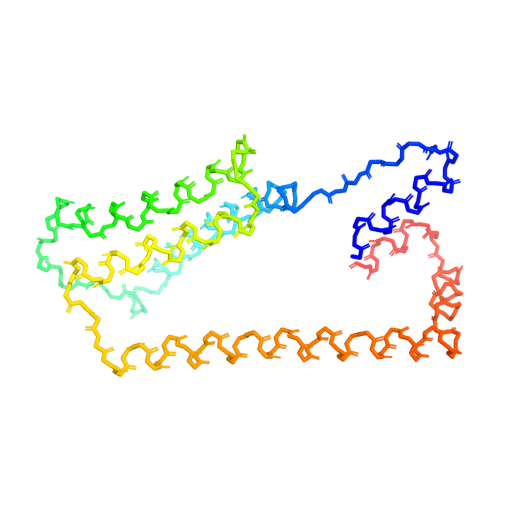83 1.00 90.31 98 ALA A N 1
ATOM 728 C CA . ALA A 1 98 ? 5.973 5.292 5.017 1.00 90.31 98 ALA A CA 1
ATOM 729 C C . ALA A 1 98 ? 6.468 5.297 6.476 1.00 90.31 98 ALA A C 1
ATOM 731 O O . ALA A 1 98 ? 5.809 4.728 7.347 1.00 90.31 98 ALA A O 1
ATOM 732 N N . GLY A 1 99 ? 7.580 5.983 6.765 1.00 93.75 99 GLY A N 1
ATOM 733 C CA . GLY A 1 99 ? 8.089 6.161 8.129 1.00 93.75 99 GLY A CA 1
ATOM 734 C C . GLY A 1 99 ? 7.127 6.938 9.033 1.00 93.75 99 GLY A C 1
ATOM 735 O O . GLY A 1 99 ? 6.866 6.522 10.166 1.00 93.75 99 GLY A O 1
ATOM 736 N N . ILE A 1 100 ? 6.541 8.026 8.519 1.00 93.88 100 ILE A N 1
ATOM 737 C CA . ILE A 1 100 ? 5.508 8.812 9.216 1.00 93.88 100 ILE A CA 1
ATOM 738 C C . ILE A 1 100 ? 4.267 7.948 9.476 1.00 93.88 100 ILE A C 1
ATOM 740 O O . ILE A 1 100 ? 3.753 7.931 10.594 1.00 93.88 100 ILE A O 1
ATOM 744 N N . GLY A 1 101 ? 3.821 7.180 8.479 1.00 94.69 101 GLY A N 1
ATOM 745 C CA . GLY A 1 101 ? 2.690 6.260 8.603 1.00 94.69 101 GLY A CA 1
ATOM 746 C C . GLY A 1 101 ? 2.916 5.172 9.654 1.00 94.69 101 GLY A C 1
ATOM 747 O O . GLY A 1 101 ? 2.065 4.969 10.517 1.00 94.69 101 GLY A O 1
ATOM 748 N N . ALA A 1 102 ? 4.078 4.514 9.635 1.00 94.06 102 ALA A N 1
ATOM 749 C CA . ALA A 1 102 ? 4.429 3.470 10.597 1.00 94.06 102 ALA A CA 1
ATOM 750 C C . ALA A 1 102 ? 4.539 4.018 12.027 1.00 94.06 102 ALA A C 1
ATOM 752 O O . ALA A 1 102 ? 3.986 3.439 12.964 1.00 94.06 102 ALA A O 1
ATOM 753 N N . THR A 1 103 ? 5.196 5.168 12.192 1.00 94.44 103 THR A N 1
ATOM 754 C CA . THR A 1 103 ? 5.323 5.833 13.495 1.00 94.44 103 THR A CA 1
ATOM 755 C C . THR A 1 103 ? 3.958 6.285 14.010 1.00 94.44 103 THR A C 1
ATOM 757 O O . THR A 1 103 ? 3.625 6.044 15.167 1.00 94.44 103 THR A O 1
ATOM 760 N N . GLY A 1 104 ? 3.124 6.878 13.152 1.00 94.75 104 GLY A N 1
ATOM 761 C CA . GLY A 1 104 ? 1.769 7.288 13.511 1.00 94.75 104 GLY A CA 1
ATOM 762 C C . GLY A 1 104 ? 0.877 6.104 13.887 1.00 94.75 104 GLY A C 1
ATOM 763 O O . GLY A 1 104 ? 0.181 6.163 14.897 1.00 94.75 104 GLY A O 1
ATOM 764 N N . ALA A 1 105 ? 0.949 4.994 13.150 1.00 94.00 105 ALA A N 1
ATOM 765 C CA . ALA A 1 105 ? 0.228 3.766 13.483 1.00 94.00 105 ALA A CA 1
ATOM 766 C C . ALA A 1 105 ? 0.682 3.181 14.831 1.00 94.00 105 ALA A C 1
ATOM 768 O O . ALA A 1 105 ? -0.156 2.785 15.643 1.00 94.00 105 ALA A O 1
ATOM 769 N N . LEU A 1 106 ? 1.991 3.183 15.105 1.00 94.12 106 LEU A N 1
ATOM 770 C CA . LEU A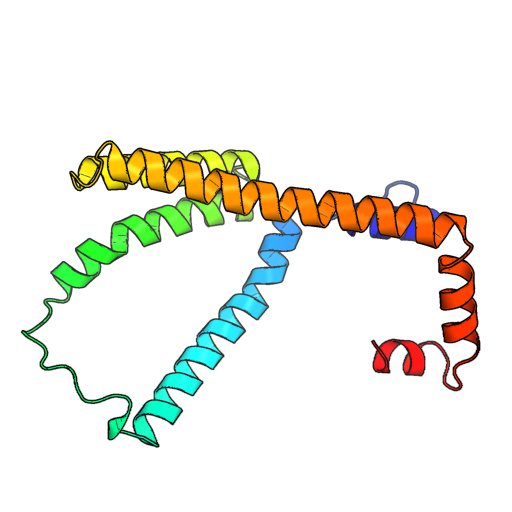 1 106 ? 2.545 2.753 16.388 1.00 94.12 106 LEU A CA 1
ATOM 771 C C . LEU A 1 106 ? 2.054 3.639 17.541 1.00 94.12 106 LEU A C 1
ATOM 773 O O . LEU A 1 106 ? 1.608 3.119 18.563 1.00 94.12 106 LEU A O 1
ATOM 777 N N . LEU A 1 107 ? 2.085 4.963 17.374 1.00 94.62 107 LEU A N 1
ATOM 778 C CA . LEU A 1 107 ? 1.580 5.908 18.372 1.00 94.62 107 LEU A CA 1
ATOM 779 C C . LEU A 1 107 ? 0.082 5.713 18.629 1.00 94.62 107 LEU A C 1
ATOM 781 O O . LEU A 1 107 ? -0.336 5.704 19.784 1.00 94.62 107 LEU A O 1
ATOM 785 N N . LEU A 1 108 ? -0.723 5.491 17.585 1.00 93.00 108 LEU A N 1
ATOM 786 C CA . LEU A 1 108 ? -2.151 5.192 17.728 1.00 93.00 108 LEU A CA 1
ATOM 787 C C . LEU A 1 108 ? -2.393 3.871 18.470 1.00 93.00 108 LEU A C 1
ATOM 789 O O . LEU A 1 108 ? -3.280 3.800 19.321 1.00 93.00 108 LEU A O 1
ATOM 793 N N . ALA A 1 109 ? -1.604 2.833 18.186 1.00 92.75 109 ALA A N 1
ATOM 794 C CA . ALA A 1 109 ? -1.697 1.550 18.879 1.00 92.75 109 ALA A CA 1
ATOM 795 C C . ALA A 1 109 ? -1.312 1.667 20.365 1.00 92.75 109 ALA A C 1
ATOM 797 O O . ALA A 1 109 ? -1.992 1.102 21.227 1.00 92.75 109 ALA A O 1
ATOM 798 N N . LEU A 1 110 ? -0.262 2.436 20.676 1.00 93.00 110 LEU A N 1
ATOM 799 C CA . LEU A 1 110 ? 0.155 2.732 22.048 1.00 93.00 110 LEU A CA 1
ATOM 800 C C . LEU A 1 110 ? -0.901 3.556 22.793 1.00 93.00 110 LEU A C 1
ATOM 802 O O . LEU A 1 110 ? -1.276 3.192 23.904 1.00 93.00 110 LEU A O 1
ATOM 806 N N . ALA A 1 111 ? -1.437 4.608 22.167 1.00 92.31 111 ALA A N 1
ATOM 807 C CA . ALA A 1 111 ? -2.481 5.455 22.746 1.00 92.31 111 ALA A CA 1
ATOM 808 C C . ALA A 1 111 ? -3.769 4.673 23.051 1.00 92.31 111 ALA A C 1
ATOM 810 O O . ALA A 1 111 ? -4.457 4.968 24.024 1.00 92.31 111 ALA A O 1
ATOM 811 N N . LYS A 1 112 ? -4.079 3.641 22.257 1.00 89.88 112 LYS A N 1
ATOM 812 C CA . LYS A 1 112 ? -5.208 2.731 22.505 1.00 89.88 112 LYS A CA 1
ATOM 813 C C . LYS A 1 112 ? -4.908 1.630 23.534 1.00 89.88 112 LYS A C 1
ATOM 815 O O . LYS A 1 112 ? -5.761 0.774 23.748 1.00 89.88 112 LYS A O 1
ATOM 820 N N . GLY A 1 113 ? -3.715 1.599 24.139 1.00 90.31 113 GLY A N 1
ATOM 821 C CA . GLY A 1 113 ? -3.310 0.546 25.083 1.00 90.31 113 GLY A CA 1
ATOM 822 C C . GLY A 1 113 ? -3.254 -0.847 24.445 1.00 90.31 113 GLY A C 1
ATOM 823 O O . GLY A 1 113 ? -3.339 -1.867 25.120 1.00 90.31 113 GLY A O 1
ATOM 824 N N . GLN A 1 114 ? -3.146 -0.895 23.119 1.00 89.88 114 GLN A N 1
ATOM 825 C CA . GLN A 1 114 ? -3.311 -2.094 22.311 1.00 89.88 114 GLN A CA 1
ATOM 826 C C . GLN A 1 114 ? -1.982 -2.784 21.998 1.00 89.88 114 GLN A C 1
ATOM 828 O O . GLN A 1 114 ? -1.962 -3.726 21.210 1.00 89.88 114 GLN A O 1
ATOM 833 N N . MET A 1 115 ? -0.874 -2.334 22.584 1.00 93.19 115 MET A N 1
ATOM 834 C CA . MET A 1 115 ? 0.454 -2.864 22.301 1.00 93.19 115 MET A CA 1
ATOM 835 C C . MET A 1 115 ? 0.893 -3.854 23.378 1.00 93.19 115 MET A C 1
ATOM 837 O O . MET A 1 115 ? 0.989 -3.511 24.552 1.00 93.19 115 MET A O 1
ATOM 841 N N . ASN A 1 116 ? 1.196 -5.086 22.974 1.00 94.62 116 ASN A N 1
ATOM 842 C CA . ASN A 1 116 ? 1.786 -6.101 23.844 1.00 94.62 116 ASN A CA 1
ATOM 843 C C . ASN A 1 116 ? 2.885 -6.871 23.091 1.00 94.62 116 ASN A C 1
ATOM 845 O O . ASN A 1 116 ? 3.039 -6.739 21.874 1.00 94.62 116 ASN A O 1
ATOM 849 N N . ARG A 1 117 ? 3.664 -7.687 23.812 1.00 93.94 117 ARG A N 1
ATOM 850 C CA . ARG A 1 117 ? 4.799 -8.424 23.230 1.00 93.94 117 ARG A CA 1
ATOM 851 C C . ARG A 1 117 ? 4.378 -9.405 22.129 1.00 93.94 117 ARG A C 1
ATOM 853 O O . ARG A 1 117 ? 5.139 -9.610 21.188 1.00 93.94 117 ARG A O 1
ATOM 860 N N . GLN A 1 118 ? 3.176 -9.975 22.226 1.00 95.19 118 GLN A N 1
ATOM 861 C CA . GLN A 1 118 ? 2.626 -10.868 21.207 1.00 95.19 118 GLN A CA 1
ATOM 862 C C . GLN A 1 118 ? 2.308 -10.111 19.914 1.00 95.19 118 GLN A C 1
ATOM 864 O O . GLN A 1 118 ? 2.792 -10.507 18.861 1.00 95.19 118 GLN A O 1
ATOM 869 N N . ARG A 1 119 ? 1.588 -8.988 19.998 1.00 93.94 119 ARG A N 1
ATOM 870 C CA . ARG A 1 119 ? 1.257 -8.131 18.850 1.00 93.94 119 ARG A CA 1
ATOM 871 C C . ARG A 1 119 ? 2.503 -7.547 18.200 1.00 93.94 119 ARG A C 1
ATOM 873 O O . ARG A 1 119 ? 2.591 -7.522 16.983 1.00 93.94 119 ARG A O 1
ATOM 880 N N . MET A 1 120 ? 3.500 -7.138 18.987 1.00 93.31 120 MET A N 1
ATOM 881 C CA . MET A 1 120 ? 4.783 -6.693 18.433 1.00 93.31 120 MET A CA 1
ATOM 882 C C . MET A 1 120 ? 5.449 -7.807 17.615 1.00 93.31 120 MET A C 1
ATOM 884 O O . MET A 1 120 ? 5.887 -7.570 16.493 1.00 93.31 120 MET A O 1
ATOM 888 N N . ARG A 1 121 ? 5.497 -9.036 18.152 1.00 96.00 121 ARG A N 1
ATOM 889 C CA . ARG A 1 121 ? 6.046 -10.190 17.428 1.00 96.00 121 ARG A CA 1
ATOM 890 C C . ARG A 1 121 ? 5.256 -10.477 16.153 1.00 96.00 121 ARG A C 1
ATOM 892 O O . ARG A 1 121 ? 5.869 -10.718 15.123 1.00 96.00 121 ARG A O 1
ATOM 899 N N . GLU A 1 122 ? 3.932 -10.433 16.222 1.00 95.94 122 GLU A N 1
ATOM 900 C CA . GLU A 1 122 ? 3.042 -10.640 15.078 1.00 95.94 122 GLU A CA 1
ATOM 901 C C . GLU A 1 122 ? 3.284 -9.602 13.976 1.00 95.94 122 GLU A C 1
ATOM 903 O O . GLU A 1 122 ? 3.517 -9.976 12.833 1.00 95.94 122 GLU A O 1
ATOM 908 N N . VAL A 1 123 ? 3.336 -8.310 14.317 1.00 94.62 123 VAL A N 1
ATOM 909 C CA . VAL A 1 123 ? 3.615 -7.236 13.351 1.00 94.62 123 VAL A CA 1
ATOM 910 C C . VAL A 1 123 ? 4.985 -7.423 12.696 1.00 94.62 123 VAL A C 1
ATOM 912 O O . VAL A 1 123 ? 5.096 -7.297 11.478 1.00 94.62 123 VAL A O 1
ATOM 915 N N . VAL A 1 124 ? 6.025 -7.754 13.469 1.00 95.50 124 VAL A N 1
ATOM 916 C CA . VAL A 1 124 ? 7.380 -7.978 12.935 1.00 95.50 124 VAL A CA 1
ATOM 917 C C . VAL A 1 124 ? 7.426 -9.193 12.008 1.00 95.50 124 VAL A C 1
ATOM 919 O O . VAL A 1 124 ? 7.992 -9.092 10.922 1.00 95.50 124 VAL A O 1
ATOM 922 N N . VAL A 1 125 ? 6.813 -10.316 12.398 1.00 97.19 125 VAL A N 1
ATOM 923 C CA . VAL A 1 125 ? 6.772 -11.536 11.574 1.00 97.19 125 VAL A CA 1
ATOM 924 C C . VAL A 1 125 ? 5.971 -11.297 10.296 1.00 97.19 125 VAL A C 1
ATOM 926 O O . VAL A 1 125 ? 6.496 -11.552 9.220 1.00 97.19 125 VAL A O 1
ATOM 929 N N . ASN A 1 126 ? 4.776 -10.708 10.380 1.00 96.38 126 ASN A N 1
ATOM 930 C CA . ASN A 1 126 ? 3.960 -10.410 9.200 1.00 96.38 126 ASN A CA 1
ATOM 931 C C . ASN A 1 126 ? 4.682 -9.445 8.248 1.00 96.38 126 ASN A C 1
ATOM 933 O O . ASN A 1 126 ? 4.671 -9.634 7.033 1.00 96.38 126 ASN A O 1
ATOM 937 N N . THR A 1 127 ? 5.360 -8.426 8.787 1.00 95.25 127 THR A N 1
ATOM 938 C CA . THR A 1 127 ? 6.153 -7.492 7.972 1.00 95.25 127 THR A CA 1
ATOM 939 C C . THR A 1 127 ? 7.307 -8.218 7.284 1.00 95.25 127 THR A C 1
ATOM 941 O O . THR A 1 127 ? 7.552 -7.995 6.098 1.00 95.25 127 THR A O 1
ATOM 944 N N . MET A 1 128 ? 7.998 -9.110 8.001 1.00 97.06 128 MET A N 1
ATOM 945 C CA . MET A 1 128 ? 9.080 -9.925 7.451 1.00 97.06 128 MET A CA 1
ATOM 946 C C . MET A 1 128 ? 8.577 -10.869 6.357 1.00 97.06 128 MET A C 1
ATOM 948 O O . MET A 1 128 ? 9.206 -10.937 5.308 1.00 97.06 128 MET A O 1
ATOM 952 N N . GLU A 1 129 ? 7.451 -11.554 6.563 1.00 97.50 129 GLU A N 1
ATOM 953 C CA . GLU A 1 129 ? 6.858 -12.481 5.593 1.00 97.50 129 GLU A CA 1
ATOM 954 C C . GLU A 1 129 ? 6.448 -11.769 4.305 1.00 97.50 129 GLU A C 1
ATOM 956 O O . GLU A 1 129 ? 6.845 -12.192 3.219 1.00 97.50 129 GLU A O 1
ATOM 961 N N . VAL A 1 130 ? 5.725 -10.648 4.409 1.00 96.19 130 VAL A N 1
ATOM 962 C CA . VAL A 1 130 ? 5.326 -9.857 3.235 1.00 96.19 130 VAL A CA 1
ATOM 963 C C . VAL A 1 130 ? 6.559 -9.324 2.505 1.00 96.19 130 VAL A C 1
ATOM 965 O O . VAL A 1 130 ? 6.647 -9.425 1.281 1.00 96.19 130 VAL A O 1
ATOM 968 N N . THR A 1 131 ? 7.547 -8.811 3.243 1.00 95.12 131 THR A N 1
ATOM 969 C CA . THR A 1 131 ? 8.800 -8.315 2.657 1.00 95.12 131 THR A CA 1
ATOM 970 C C . THR A 1 131 ? 9.559 -9.440 1.950 1.00 95.12 131 THR A C 1
ATOM 972 O O . THR A 1 131 ? 9.981 -9.273 0.806 1.00 95.12 131 THR A O 1
ATOM 975 N N . ALA A 1 132 ? 9.684 -10.608 2.581 1.00 97.31 132 ALA A N 1
ATOM 976 C CA . ALA A 1 132 ? 10.347 -11.774 2.010 1.00 97.31 132 ALA A CA 1
ATOM 977 C C . ALA A 1 132 ? 9.624 -12.287 0.758 1.00 97.31 132 ALA A C 1
ATOM 979 O O . ALA A 1 132 ? 10.285 -12.581 -0.235 1.00 97.31 132 ALA A O 1
ATOM 980 N N . MET A 1 133 ? 8.288 -12.329 0.762 1.00 97.75 133 MET A N 1
ATOM 981 C CA . MET A 1 133 ? 7.488 -12.697 -0.409 1.00 97.75 133 MET A CA 1
ATOM 982 C C . MET A 1 133 ? 7.765 -11.755 -1.587 1.00 97.75 133 MET A C 1
ATOM 984 O O . MET A 1 133 ? 8.028 -12.221 -2.695 1.00 97.75 133 MET A O 1
ATOM 988 N N . VAL A 1 134 ? 7.778 -10.437 -1.350 1.00 95.62 134 VAL A N 1
ATOM 989 C CA . VAL A 1 134 ? 8.086 -9.442 -2.390 1.00 95.62 134 VAL A CA 1
ATOM 990 C C . VAL A 1 134 ? 9.512 -9.619 -2.918 1.00 95.62 134 VAL A C 1
ATOM 992 O O . VAL A 1 134 ? 9.699 -9.697 -4.130 1.00 95.62 134 VAL A O 1
ATOM 995 N N . PHE A 1 135 ? 10.520 -9.739 -2.048 1.00 95.06 135 PHE A N 1
ATOM 996 C CA . PHE A 1 135 ? 11.904 -9.958 -2.490 1.00 95.06 135 PHE A CA 1
ATOM 997 C C . PHE A 1 135 ? 12.080 -11.278 -3.244 1.00 95.06 135 PHE A C 1
ATOM 999 O O . PHE A 1 135 ? 12.786 -11.304 -4.248 1.00 95.06 135 PHE A O 1
ATOM 1006 N N . MET A 1 136 ? 11.412 -12.352 -2.819 1.00 96.56 136 MET A N 1
ATOM 1007 C CA . MET A 1 136 ? 11.441 -13.642 -3.509 1.00 96.56 136 MET A CA 1
ATOM 1008 C C . MET A 1 136 ? 10.881 -13.526 -4.931 1.00 96.56 136 MET A C 1
ATOM 1010 O O . MET A 1 136 ? 11.500 -14.013 -5.876 1.00 96.56 136 MET A O 1
ATOM 1014 N N . ILE A 1 137 ? 9.758 -12.819 -5.103 1.00 96.44 137 ILE A N 1
ATOM 1015 C CA . ILE A 1 137 ? 9.186 -12.526 -6.424 1.00 96.44 137 ILE A CA 1
ATOM 1016 C C . ILE A 1 137 ? 10.166 -11.702 -7.265 1.00 96.44 137 ILE A C 1
ATOM 1018 O O . ILE A 1 137 ? 10.383 -12.025 -8.430 1.00 96.44 137 ILE A O 1
ATOM 1022 N N . LEU A 1 138 ? 10.793 -10.666 -6.695 1.00 95.19 138 LEU A N 1
ATOM 1023 C CA . LEU A 1 138 ? 11.748 -9.822 -7.420 1.00 95.19 138 LEU A CA 1
ATOM 1024 C C . LEU A 1 138 ? 13.002 -10.590 -7.852 1.00 95.19 138 LEU A C 1
ATOM 1026 O O . LEU A 1 138 ? 13.460 -10.415 -8.979 1.00 95.19 138 LEU A O 1
ATOM 1030 N N . ILE A 1 139 ? 13.539 -11.457 -6.991 1.00 95.19 139 ILE A N 1
ATOM 1031 C CA . ILE A 1 139 ? 14.682 -12.320 -7.315 1.00 95.19 139 ILE A CA 1
ATOM 1032 C C . ILE A 1 139 ? 14.290 -13.306 -8.416 1.00 95.19 139 ILE A C 1
ATOM 1034 O O . ILE A 1 139 ? 14.998 -13.409 -9.417 1.00 95.19 139 ILE A O 1
ATOM 1038 N N . GLY A 1 140 ? 13.146 -13.982 -8.274 1.00 95.12 140 GLY A N 1
ATOM 1039 C CA . GLY A 1 140 ? 12.630 -14.908 -9.282 1.00 95.12 140 GLY A CA 1
ATOM 1040 C C . GLY A 1 140 ? 12.427 -14.227 -10.635 1.00 95.12 140 GLY A C 1
ATOM 1041 O O . GLY A 1 140 ? 12.913 -14.718 -11.651 1.00 95.12 140 GLY A O 1
ATOM 1042 N N . ALA A 1 141 ? 11.800 -13.049 -10.645 1.00 93.75 141 ALA A N 1
ATOM 1043 C CA . ALA A 1 141 ? 11.606 -12.243 -11.844 1.00 93.75 141 ALA A CA 1
ATOM 1044 C C . ALA A 1 141 ? 12.935 -11.776 -12.455 1.00 93.75 141 ALA A C 1
ATOM 1046 O O . ALA A 1 141 ? 13.069 -11.774 -13.678 1.00 93.75 141 ALA A O 1
ATOM 1047 N N . ALA A 1 142 ? 13.929 -11.402 -11.643 1.00 92.38 142 ALA A N 1
ATOM 1048 C CA . ALA A 1 142 ? 15.241 -10.973 -12.124 1.00 92.38 142 ALA A CA 1
ATOM 1049 C C . ALA A 1 142 ? 16.031 -12.126 -12.756 1.00 92.38 142 ALA A C 1
ATOM 1051 O O . ALA A 1 142 ? 16.563 -11.963 -13.855 1.00 92.38 142 ALA A O 1
ATOM 1052 N N . VAL A 1 143 ? 16.066 -13.292 -12.099 1.00 95.44 143 VAL A N 1
ATOM 1053 C CA . VAL A 1 143 ? 16.703 -14.506 -12.630 1.00 95.44 143 VAL A CA 1
ATOM 1054 C C . VAL A 1 143 ? 16.004 -14.944 -13.912 1.00 95.44 143 VAL A C 1
ATOM 1056 O O . VAL A 1 143 ? 16.672 -15.127 -14.927 1.00 95.44 143 VAL A O 1
ATOM 1059 N N . PHE A 1 144 ? 14.671 -15.028 -13.899 1.00 93.62 144 PHE A N 1
ATOM 1060 C CA . PHE A 1 144 ? 13.884 -15.339 -15.089 1.00 93.62 144 PHE A CA 1
ATOM 1061 C C . PHE A 1 144 ? 14.174 -14.356 -16.225 1.00 93.62 144 PHE A C 1
ATOM 1063 O O . PHE A 1 144 ? 14.502 -14.790 -17.318 1.00 93.62 144 PHE A O 1
ATOM 1070 N N . SER A 1 145 ? 14.142 -13.044 -15.969 1.00 91.00 145 SER A N 1
ATOM 1071 C CA . SER A 1 145 ? 14.397 -12.024 -16.998 1.00 91.00 145 SER A CA 1
ATOM 1072 C C . SER A 1 145 ? 15.811 -12.107 -17.572 1.00 91.00 145 SER A C 1
ATOM 1074 O O . SER A 1 145 ? 16.011 -11.852 -18.755 1.00 91.00 145 SER A O 1
ATOM 1076 N N . LEU A 1 146 ? 16.811 -12.426 -16.744 1.00 92.12 146 LEU A N 1
ATOM 1077 C CA . LEU A 1 146 ? 18.195 -12.573 -17.190 1.00 92.12 146 LEU A CA 1
ATOM 1078 C C . LEU A 1 146 ? 18.355 -13.816 -18.064 1.00 92.12 146 LEU A C 1
ATOM 1080 O O . LEU A 1 146 ? 18.909 -13.718 -19.153 1.00 92.12 146 LEU A O 1
ATOM 1084 N N . VAL A 1 147 ? 17.835 -14.956 -17.611 1.00 95.00 147 VAL A N 1
ATOM 1085 C CA . VAL A 1 147 ? 17.876 -16.222 -18.350 1.00 95.00 147 VAL A CA 1
ATOM 1086 C C . VAL A 1 147 ? 17.085 -16.109 -19.654 1.00 95.00 147 VAL A C 1
ATOM 1088 O O . VAL A 1 147 ? 17.614 -16.426 -20.713 1.00 95.00 147 VAL A O 1
ATOM 1091 N N . PHE A 1 148 ? 15.859 -15.587 -19.599 1.00 92.56 148 PHE A N 1
ATOM 1092 C CA . PHE A 1 148 ? 14.991 -15.389 -20.758 1.00 92.56 148 PHE A CA 1
ATOM 1093 C C . PHE A 1 148 ? 15.663 -14.520 -21.827 1.00 92.56 148 PHE A C 1
ATOM 1095 O O . PHE A 1 148 ? 15.729 -14.925 -22.982 1.00 92.56 148 PHE A O 1
ATOM 1102 N N . ARG A 1 149 ? 16.257 -13.383 -21.438 1.00 89.75 149 ARG A N 1
ATOM 1103 C CA . ARG A 1 149 ? 17.074 -12.566 -22.351 1.00 89.75 149 ARG A CA 1
ATOM 1104 C C . ARG A 1 149 ? 18.308 -13.298 -22.868 1.00 89.75 149 ARG A C 1
ATOM 1106 O O . ARG A 1 149 ? 18.610 -13.215 -24.049 1.00 89.75 149 ARG A O 1
ATOM 1113 N N . GLY A 1 150 ? 19.020 -14.016 -22.000 1.00 91.25 150 GLY A N 1
ATOM 1114 C CA . GLY A 1 150 ? 20.239 -14.740 -22.368 1.00 91.25 150 GLY A CA 1
ATOM 1115 C C . GLY A 1 150 ? 20.013 -15.837 -23.413 1.00 91.25 150 GLY A C 1
ATOM 1116 O O . GLY A 1 150 ? 20.917 -16.124 -24.191 1.00 91.25 150 GLY A O 1
ATOM 1117 N N . PHE A 1 151 ? 18.810 -16.415 -23.460 1.00 93.31 151 PHE A N 1
ATOM 1118 C CA . PHE A 1 151 ? 18.399 -17.411 -24.454 1.00 93.31 151 PHE A CA 1
ATOM 1119 C C . PHE A 1 151 ? 17.702 -16.816 -25.693 1.00 93.31 151 PHE A C 1
ATOM 1121 O O . PHE A 1 151 ? 17.191 -17.575 -26.513 1.00 93.31 151 PHE A O 1
ATOM 1128 N N . GLY A 1 152 ? 17.675 -15.489 -25.851 1.00 91.12 152 GLY A N 1
ATOM 1129 C CA . GLY A 1 152 ? 17.043 -14.829 -27.000 1.00 91.12 152 GLY A CA 1
ATOM 1130 C C . GLY A 1 152 ? 15.514 -14.741 -26.915 1.00 91.12 152 GLY A C 1
ATOM 1131 O O . GLY A 1 152 ? 14.814 -14.696 -27.924 1.00 91.12 152 GLY A O 1
ATOM 1132 N N . GLY A 1 153 ? 14.958 -14.780 -25.702 1.00 89.75 153 GLY A N 1
ATOM 1133 C CA . GLY A 1 153 ? 13.515 -14.702 -25.484 1.00 89.75 153 GLY A CA 1
ATOM 1134 C C . GLY A 1 153 ? 12.901 -13.360 -25.896 1.00 89.75 153 GLY A C 1
ATOM 1135 O O . GLY A 1 153 ? 11.740 -13.325 -26.302 1.00 89.75 153 GLY A O 1
ATOM 1136 N N . GLU A 1 154 ? 13.663 -12.261 -25.821 1.00 86.56 154 GLU A N 1
ATOM 1137 C CA . GLU A 1 154 ? 13.198 -10.948 -26.294 1.00 86.56 154 GLU A CA 1
ATOM 1138 C C . GLU A 1 154 ? 12.994 -10.957 -27.815 1.00 86.56 154 GLU A C 1
ATOM 1140 O O . GLU A 1 154 ? 11.953 -10.505 -28.291 1.00 86.56 154 GLU A O 1
ATOM 1145 N N . GLU A 1 155 ? 13.917 -11.560 -28.565 1.00 89.19 155 GLU A N 1
ATOM 1146 C CA . GLU A 1 155 ? 13.827 -11.721 -30.017 1.00 89.19 155 GLU A CA 1
ATOM 1147 C C . GLU A 1 155 ? 12.657 -12.626 -30.416 1.00 89.19 155 GLU A C 1
ATOM 1149 O O . GLU A 1 155 ? 11.890 -12.263 -31.305 1.00 89.19 155 GLU A O 1
ATOM 1154 N N . LEU A 1 156 ? 12.456 -13.750 -29.718 1.00 88.81 156 LEU A N 1
ATOM 1155 C CA . LEU A 1 156 ? 11.322 -14.652 -29.958 1.00 88.81 156 LEU A CA 1
ATOM 1156 C C . LEU A 1 156 ? 9.971 -13.949 -29.787 1.00 88.81 156 LEU A C 1
ATOM 1158 O O . LEU A 1 156 ? 9.066 -14.125 -30.604 1.00 88.81 156 LEU A O 1
ATOM 1162 N N . ILE A 1 157 ? 9.823 -13.142 -28.731 1.00 87.69 157 ILE A N 1
ATOM 1163 C CA . ILE A 1 157 ? 8.605 -12.352 -28.524 1.00 87.69 157 ILE A CA 1
ATOM 1164 C C . ILE A 1 157 ? 8.466 -11.294 -29.622 1.00 87.69 157 ILE A C 1
ATOM 1166 O O . ILE A 1 157 ? 7.374 -11.110 -30.159 1.00 87.69 157 ILE A O 1
ATOM 1170 N N . HIS A 1 158 ? 9.555 -10.616 -29.985 1.00 83.31 158 HIS A N 1
ATOM 1171 C CA . HIS A 1 158 ? 9.536 -9.587 -31.020 1.00 83.31 158 HIS A CA 1
ATOM 1172 C C . HIS A 1 158 ? 9.120 -10.150 -32.389 1.00 83.31 158 HIS A C 1
ATOM 1174 O O . HIS A 1 158 ? 8.250 -9.580 -33.048 1.00 83.31 158 HIS A O 1
ATOM 1180 N N . GLU A 1 159 ? 9.663 -11.303 -32.787 1.00 86.12 159 GLU A N 1
ATOM 1181 C CA . GLU A 1 159 ? 9.268 -12.013 -34.008 1.00 86.12 159 GLU A CA 1
ATOM 1182 C C . GLU A 1 159 ? 7.812 -12.482 -33.957 1.00 86.12 159 GLU A C 1
ATOM 1184 O O . GLU A 1 159 ? 7.081 -12.310 -34.935 1.00 86.12 159 GLU A O 1
ATOM 1189 N N . PHE A 1 160 ? 7.355 -13.006 -32.814 1.00 86.25 160 PHE A N 1
ATOM 1190 C CA . PHE A 1 160 ? 5.961 -13.407 -32.634 1.00 86.25 160 PHE A CA 1
ATOM 1191 C C . PHE A 1 160 ? 5.006 -12.234 -32.885 1.00 86.25 160 PHE A C 1
ATOM 1193 O O . PHE A 1 160 ? 4.087 -12.359 -33.694 1.00 86.25 160 PHE A O 1
ATOM 1200 N N . PHE A 1 161 ? 5.259 -11.069 -32.279 1.00 83.12 161 PHE A N 1
ATOM 1201 C CA . PHE A 1 161 ? 4.440 -9.877 -32.513 1.00 83.12 161 PHE A CA 1
ATOM 1202 C C . PHE A 1 161 ? 4.552 -9.349 -33.949 1.00 83.12 161 PHE A C 1
ATOM 1204 O O . PHE A 1 161 ? 3.545 -8.923 -34.512 1.00 83.12 161 PHE A O 1
ATOM 1211 N N . HIS A 1 162 ? 5.729 -9.424 -34.577 1.00 81.62 162 HIS A N 1
ATOM 1212 C CA . HIS A 1 162 ? 5.898 -9.063 -35.989 1.00 81.62 162 HIS A CA 1
ATOM 1213 C C . HIS A 1 162 ? 5.149 -9.995 -36.950 1.00 81.62 162 HIS A C 1
ATOM 1215 O O . HIS A 1 162 ? 4.738 -9.561 -38.026 1.00 81.62 162 HIS A O 1
ATOM 1221 N N . SER A 1 163 ? 4.959 -11.259 -36.569 1.00 83.38 163 SER A N 1
ATOM 1222 C CA . SER A 1 163 ? 4.241 -12.254 -37.370 1.00 83.38 163 SER A CA 1
ATOM 1223 C C . SER A 1 163 ? 2.713 -12.131 -37.291 1.00 83.38 163 SER A C 1
ATOM 1225 O O . SER A 1 163 ? 2.011 -12.742 -38.100 1.00 83.38 163 SER A O 1
ATOM 1227 N N . LEU A 1 164 ? 2.178 -11.333 -36.355 1.00 83.38 164 LEU A N 1
ATOM 1228 C CA . LEU A 1 164 ? 0.736 -11.153 -36.200 1.00 83.38 164 LEU A CA 1
ATOM 1229 C C . LEU A 1 164 ? 0.155 -10.259 -37.315 1.00 83.38 164 LEU A C 1
ATOM 1231 O O . LEU A 1 164 ? 0.560 -9.100 -37.470 1.00 83.38 164 LEU A O 1
ATOM 1235 N N . PRO A 1 165 ? -0.844 -10.744 -38.077 1.00 76.31 165 PRO A N 1
ATOM 1236 C CA . PRO A 1 165 ? -1.525 -9.926 -39.069 1.00 76.31 165 PRO A CA 1
ATOM 1237 C C . PRO A 1 165 ? -2.375 -8.852 -38.372 1.00 76.31 165 PRO A C 1
ATOM 1239 O O . PRO A 1 165 ? -3.216 -9.159 -37.532 1.00 76.31 165 PRO A O 1
ATOM 1242 N N . GLY A 1 166 ? -2.162 -7.584 -38.737 1.00 73.81 166 GLY A N 1
ATOM 1243 C CA . GLY A 1 166 ? -2.893 -6.431 -38.184 1.00 73.81 166 GLY A CA 1
ATOM 1244 C C . GLY A 1 166 ? -2.024 -5.362 -37.507 1.00 73.81 166 GLY A C 1
ATOM 1245 O O . GLY A 1 166 ? -2.554 -4.358 -37.028 1.00 73.81 166 GLY A O 1
ATOM 1246 N N . GLY A 1 167 ? -0.697 -5.531 -37.515 1.00 75.06 167 GLY A N 1
ATOM 1247 C CA . GLY A 1 167 ? 0.260 -4.505 -37.090 1.00 75.06 167 GLY A CA 1
ATOM 1248 C C . GLY A 1 167 ? 0.090 -4.085 -35.627 1.00 75.06 167 GLY A C 1
ATOM 1249 O O . GLY A 1 167 ? -0.389 -4.850 -34.793 1.00 75.06 167 GLY A O 1
ATOM 1250 N N . VAL A 1 168 ? 0.464 -2.841 -35.312 1.00 73.38 168 VAL A N 1
ATOM 1251 C CA . VAL A 1 168 ? 0.465 -2.312 -33.933 1.00 73.38 168 VAL A CA 1
ATOM 1252 C C . VAL A 1 168 ? -0.916 -2.400 -33.273 1.00 73.38 168 VAL A C 1
ATOM 1254 O O . VAL A 1 168 ? -0.993 -2.663 -32.081 1.00 73.38 168 VAL A O 1
ATOM 1257 N N . ALA A 1 169 ? -1.999 -2.239 -34.044 1.00 75.81 169 ALA A N 1
ATOM 1258 C CA . ALA A 1 169 ? -3.368 -2.278 -33.529 1.00 75.81 169 ALA A CA 1
ATOM 1259 C C . ALA A 1 169 ? -3.821 -3.689 -33.116 1.00 75.81 169 ALA A C 1
ATOM 1261 O O . ALA A 1 169 ? -4.542 -3.829 -32.134 1.00 75.81 169 ALA A O 1
ATOM 1262 N N . ALA A 1 170 ? -3.400 -4.734 -33.836 1.00 76.50 170 ALA A N 1
ATOM 1263 C CA . ALA A 1 170 ? -3.658 -6.113 -33.417 1.00 76.50 170 ALA A CA 1
ATOM 1264 C C . ALA A 1 170 ? -2.795 -6.493 -32.208 1.00 76.50 170 ALA A C 1
ATOM 1266 O O . ALA A 1 170 ? -3.286 -7.126 -31.277 1.00 76.50 170 ALA A O 1
ATOM 1267 N N . ALA A 1 171 ? -1.537 -6.046 -32.187 1.00 73.00 171 ALA A N 1
ATOM 1268 C CA . ALA A 1 171 ? -0.631 -6.285 -31.070 1.00 73.00 171 ALA A CA 1
ATOM 1269 C C . ALA A 1 171 ? -1.131 -5.658 -29.753 1.00 73.00 171 ALA A C 1
ATOM 1271 O O . ALA A 1 171 ? -1.044 -6.305 -28.716 1.00 73.00 171 ALA A O 1
ATOM 1272 N N . THR A 1 172 ? -1.703 -4.446 -29.777 1.00 75.69 172 THR A N 1
ATOM 1273 C CA . THR A 1 172 ? -2.271 -3.803 -28.575 1.00 75.69 172 THR A CA 1
ATOM 1274 C C . THR A 1 172 ? -3.612 -4.372 -28.120 1.00 75.69 172 THR A C 1
ATOM 1276 O O . THR A 1 172 ? -3.982 -4.142 -26.979 1.00 75.69 172 THR A O 1
ATOM 1279 N N . LEU A 1 173 ? -4.350 -5.083 -28.975 1.00 76.56 173 LEU A N 1
ATOM 1280 C CA . LEU A 1 173 ? -5.633 -5.704 -28.613 1.00 76.56 173 LEU A CA 1
ATOM 1281 C C . LEU A 1 173 ? -5.443 -7.088 -27.966 1.00 76.56 173 LEU A C 1
ATOM 1283 O O . LEU A 1 173 ? -6.304 -7.555 -27.228 1.00 76.56 173 LEU A O 1
ATOM 1287 N N . VAL A 1 174 ? -4.325 -7.753 -28.269 1.00 75.75 174 VAL A N 1
ATOM 1288 C CA . VAL A 1 174 ? -3.962 -9.067 -27.712 1.00 75.75 174 VAL A CA 1
ATOM 1289 C C . VAL A 1 174 ? -3.419 -8.968 -26.277 1.00 75.75 174 VAL A C 1
ATOM 1291 O O . VAL A 1 174 ? -3.487 -9.955 -25.544 1.00 75.75 174 VAL A O 1
ATOM 1294 N N . VAL A 1 175 ? -2.887 -7.807 -25.883 1.00 69.81 175 VAL A N 1
ATOM 1295 C CA . VAL A 1 175 ? -2.284 -7.530 -24.562 1.00 69.81 175 VAL A CA 1
ATOM 1296 C C . VAL A 1 175 ? -3.284 -6.836 -23.647 1.00 69.81 175 VAL A C 1
ATOM 1298 O O . VAL A 1 175 ? -3.368 -7.246 -22.468 1.00 69.81 175 VAL A O 1
#

pLDDT: mean 86.9, std 8.84, range [60.09, 97.75]

Radius of gyration: 23.77 Å; chains: 1; bounding box: 52×35×64 Å